Protein AF-J3HDT7-F1 (afdb_m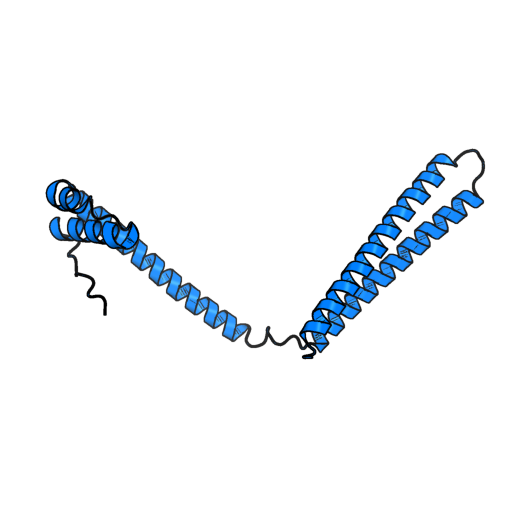onomer_lite)

Secondary structure (DSSP, 8-state):
--------TTSHHHHHHHHHHHHHHTS---TTHHHHHHHS-HHHHHHHHHHHHHHHHHHHHHHHHHHHHHHHHHHHTTTSS---HHHHHHHHHHHHHHHHHHHHHHHHHHHHHHHHHHH--STTHHHHHHHHHHHHHHHHHHHHHHHHHHHHHHHHHHHHS--

pLDDT: mean 84.2, std 13.51, range [33.81, 97.25]

Structure (mmCIF, N/CA/C/O backbone):
data_AF-J3HDT7-F1
#
_entry.id   AF-J3HDT7-F1
#
loop_
_atom_site.group_PDB
_atom_site.id
_atom_site.type_symbol
_atom_site.label_atom_id
_atom_site.label_alt_id
_atom_site.label_comp_id
_atom_site.label_asym_id
_atom_site.label_entity_id
_atom_site.label_seq_id
_atom_site.pdbx_PDB_ins_code
_atom_site.Cartn_x
_atom_site.Cartn_y
_atom_site.Cartn_z
_atom_site.occupancy
_atom_site.B_iso_or_equiv
_atom_site.auth_seq_id
_atom_site.auth_comp_id
_atom_site.auth_asym_id
_atom_site.auth_atom_id
_atom_site.pdbx_PDB_model_num
ATOM 1 N N . MET A 1 1 ? -3.054 -11.887 -32.849 1.00 33.81 1 MET A N 1
ATOM 2 C CA . MET A 1 1 ? -1.672 -12.350 -32.633 1.00 33.81 1 MET A CA 1
ATOM 3 C C . MET A 1 1 ? -0.745 -11.244 -33.096 1.00 33.81 1 MET A C 1
ATOM 5 O O . MET A 1 1 ? -0.825 -10.884 -34.261 1.00 33.81 1 MET A O 1
ATOM 9 N N . ASN A 1 2 ? 0.044 -10.646 -32.204 1.00 41.38 2 ASN A N 1
ATOM 10 C CA . ASN A 1 2 ? 1.139 -9.782 -32.638 1.00 41.38 2 ASN A CA 1
ATOM 11 C C . ASN A 1 2 ? 2.301 -10.717 -32.979 1.00 41.38 2 ASN A C 1
ATOM 13 O O . ASN A 1 2 ? 2.858 -11.315 -32.062 1.00 41.38 2 ASN A O 1
ATOM 17 N N . ASP A 1 3 ? 2.606 -10.889 -34.266 1.00 46.75 3 ASP A N 1
ATOM 18 C CA . ASP A 1 3 ? 3.885 -11.459 -34.700 1.00 46.75 3 ASP A CA 1
ATOM 19 C C . ASP A 1 3 ? 4.979 -10.524 -34.183 1.00 46.75 3 ASP A C 1
ATOM 21 O O . ASP A 1 3 ? 5.195 -9.439 -34.730 1.00 46.75 3 ASP A O 1
ATOM 25 N N . VAL A 1 4 ? 5.603 -10.888 -33.064 1.00 56.91 4 VAL A N 1
ATOM 26 C CA . VAL A 1 4 ? 6.828 -10.228 -32.622 1.00 56.91 4 VAL A CA 1
ATOM 27 C C . VAL A 1 4 ? 7.912 -10.729 -33.572 1.00 56.91 4 VAL A C 1
ATOM 29 O O . VAL A 1 4 ? 8.132 -11.939 -33.617 1.00 56.91 4 VAL A O 1
ATOM 32 N N . PRO A 1 5 ? 8.548 -9.857 -34.371 1.00 65.19 5 PRO A N 1
ATOM 33 C CA . PRO A 1 5 ? 9.636 -10.289 -35.232 1.00 65.19 5 PRO A CA 1
ATOM 34 C C . PRO A 1 5 ? 10.721 -10.942 -34.373 1.00 65.19 5 PRO A C 1
ATOM 36 O O . PRO A 1 5 ? 11.210 -10.339 -33.419 1.00 65.19 5 PRO A O 1
ATOM 39 N N . GLU A 1 6 ? 11.058 -12.192 -34.686 1.00 82.38 6 GLU A N 1
ATOM 40 C CA . GLU A 1 6 ? 12.119 -12.923 -34.003 1.00 82.38 6 GLU A CA 1
ATOM 41 C C . GLU A 1 6 ? 13.465 -12.305 -34.403 1.00 82.38 6 GLU A C 1
ATOM 43 O O . GLU A 1 6 ? 13.846 -12.302 -35.576 1.00 82.38 6 GLU A O 1
ATOM 48 N N . PHE A 1 7 ? 14.160 -11.712 -33.433 1.00 89.69 7 PHE A N 1
ATOM 49 C CA . PHE A 1 7 ? 15.455 -11.076 -33.644 1.00 89.69 7 PHE A CA 1
ATOM 50 C C . PHE A 1 7 ? 16.569 -11.992 -33.139 1.00 89.69 7 PHE A C 1
ATOM 52 O O . PHE A 1 7 ? 16.611 -12.316 -31.953 1.00 89.69 7 PHE A O 1
ATOM 59 N N . ASP A 1 8 ? 17.523 -12.353 -34.000 1.00 93.19 8 ASP A N 1
ATOM 60 C CA . ASP A 1 8 ? 18.746 -13.020 -33.543 1.00 93.19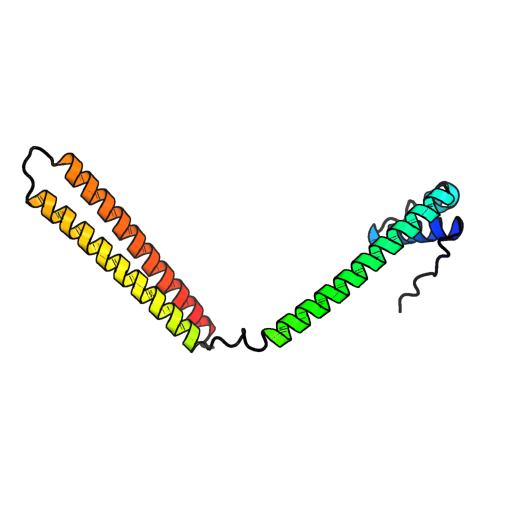 8 ASP A CA 1
ATOM 61 C C . ASP A 1 8 ? 19.682 -12.006 -32.870 1.00 93.19 8 ASP A C 1
ATOM 63 O O . ASP A 1 8 ? 20.464 -11.308 -33.525 1.00 93.19 8 ASP A O 1
ATOM 67 N N . LEU A 1 9 ? 19.609 -11.937 -31.539 1.00 92.62 9 LEU A N 1
ATOM 68 C CA . LEU A 1 9 ? 20.353 -10.980 -30.715 1.00 92.62 9 LEU A CA 1
ATOM 69 C C . LEU A 1 9 ? 21.871 -11.213 -30.700 1.00 92.62 9 LEU A C 1
ATOM 71 O O . LEU A 1 9 ? 22.599 -10.424 -30.099 1.00 92.62 9 LEU A O 1
ATOM 75 N N . ASN A 1 10 ? 22.366 -12.280 -31.332 1.00 92.25 10 ASN A N 1
ATOM 76 C CA . ASN A 1 10 ? 23.801 -12.516 -31.502 1.00 92.25 10 ASN A CA 1
ATOM 77 C C . ASN A 1 10 ? 24.360 -11.837 -32.757 1.00 92.25 10 ASN A C 1
ATOM 79 O O . ASN A 1 10 ? 25.576 -11.796 -32.947 1.00 92.25 10 ASN A O 1
ATOM 83 N N . THR A 1 11 ? 23.491 -11.282 -33.603 1.00 94.50 11 THR A N 1
ATOM 84 C CA . THR A 1 11 ? 23.881 -10.588 -34.830 1.00 94.50 11 THR A CA 1
ATOM 85 C C . THR A 1 11 ? 23.687 -9.079 -34.693 1.00 94.50 11 THR A C 1
ATOM 87 O O . THR A 1 11 ? 22.688 -8.640 -34.119 1.00 94.50 11 THR A O 1
ATOM 90 N N . PRO A 1 12 ? 24.592 -8.258 -35.259 1.00 93.44 12 PRO A N 1
ATOM 91 C CA . PRO A 1 12 ? 24.427 -6.806 -35.291 1.00 93.44 12 PRO A CA 1
ATOM 92 C C . PRO A 1 12 ? 23.063 -6.349 -35.821 1.00 93.44 12 PRO A C 1
ATOM 94 O O . PRO A 1 12 ? 22.457 -5.439 -35.254 1.00 93.44 12 PRO A O 1
ATOM 97 N N . ASP A 1 13 ? 22.565 -6.991 -36.880 1.00 93.62 13 ASP A N 1
ATOM 98 C CA . ASP A 1 13 ? 21.282 -6.648 -37.496 1.00 93.62 13 ASP A CA 1
ATOM 99 C C . ASP A 1 13 ? 20.102 -7.007 -36.587 1.00 93.62 13 ASP A C 1
ATOM 101 O O . ASP A 1 13 ? 19.183 -6.200 -36.432 1.00 93.62 13 ASP A O 1
ATOM 105 N N . GLY A 1 14 ? 20.149 -8.165 -35.919 1.00 92.62 14 GLY A N 1
ATOM 106 C CA . GLY A 1 14 ? 19.134 -8.557 -34.943 1.00 92.62 14 GLY A CA 1
ATOM 107 C C . GLY A 1 14 ? 19.137 -7.665 -33.701 1.00 92.62 14 GLY A C 1
ATOM 108 O O . GLY A 1 14 ? 18.079 -7.179 -33.303 1.00 92.62 14 GLY A O 1
ATOM 109 N N . GLY A 1 15 ? 20.310 -7.344 -33.144 1.00 94.69 15 GLY A N 1
ATOM 110 C CA . GLY A 1 15 ? 20.440 -6.411 -32.020 1.00 94.69 15 GLY A CA 1
ATOM 111 C C . GLY A 1 15 ? 19.899 -5.014 -32.348 1.00 94.69 15 GLY A C 1
ATOM 112 O O . GLY A 1 15 ? 19.093 -4.458 -31.602 1.00 94.69 15 GLY A O 1
ATOM 113 N N . ARG A 1 16 ? 20.271 -4.445 -33.503 1.00 95.38 16 ARG A N 1
ATOM 114 C CA . ARG A 1 16 ? 19.747 -3.142 -33.962 1.00 95.38 16 ARG A CA 1
ATOM 115 C C . ARG A 1 16 ? 18.245 -3.193 -34.239 1.00 95.38 16 ARG A C 1
ATOM 117 O O . ARG A 1 16 ? 17.532 -2.254 -33.883 1.00 95.38 16 ARG A O 1
ATOM 124 N N . GLY A 1 17 ? 17.764 -4.277 -34.848 1.00 93.56 17 GLY A N 1
ATOM 125 C CA . GLY A 1 17 ? 16.346 -4.506 -35.117 1.00 93.56 17 GLY A CA 1
ATOM 126 C C . GLY A 1 17 ? 15.511 -4.517 -33.838 1.00 93.56 17 GLY A C 1
ATOM 127 O O . GLY A 1 17 ? 14.526 -3.782 -33.748 1.00 93.56 17 GLY A O 1
ATOM 128 N N . TYR A 1 18 ? 15.968 -5.256 -32.826 1.00 93.44 18 TYR A N 1
ATOM 129 C CA . TYR A 1 18 ? 15.338 -5.313 -31.509 1.00 93.44 18 TYR A CA 1
ATOM 130 C C . TYR A 1 18 ? 15.247 -3.929 -30.861 1.00 93.44 18 TYR A C 1
ATOM 132 O O . TYR A 1 18 ? 14.171 -3.497 -30.447 1.00 93.44 18 TYR A O 1
ATOM 140 N N . ILE A 1 19 ? 16.359 -3.185 -30.822 1.00 93.06 19 ILE A N 1
ATOM 141 C CA . ILE A 1 19 ? 16.395 -1.844 -30.221 1.00 93.06 19 ILE A CA 1
ATOM 142 C C . ILE A 1 19 ? 15.480 -0.869 -30.977 1.00 93.06 19 ILE A C 1
ATOM 144 O O . ILE A 1 19 ? 14.774 -0.075 -30.353 1.00 93.06 19 ILE A O 1
ATOM 148 N N . ALA A 1 20 ? 15.432 -0.940 -32.309 1.00 93.06 20 ALA A N 1
ATOM 149 C CA . ALA A 1 20 ? 14.522 -0.117 -33.101 1.00 93.06 20 ALA A CA 1
ATOM 150 C C . ALA A 1 20 ? 13.045 -0.433 -32.800 1.00 93.06 20 ALA A C 1
ATOM 152 O O . ALA A 1 20 ? 12.234 0.490 -32.676 1.00 93.06 20 ALA A O 1
ATOM 153 N N . GLU A 1 21 ? 12.691 -1.712 -32.643 1.00 91.00 21 GLU A N 1
ATOM 154 C CA . GLU A 1 21 ? 11.326 -2.107 -32.292 1.00 91.00 21 GLU A CA 1
ATOM 155 C C . GLU A 1 21 ? 10.977 -1.725 -30.848 1.00 91.00 21 GLU A C 1
ATOM 157 O O . GLU A 1 21 ? 9.864 -1.260 -30.599 1.00 91.00 21 GLU A O 1
ATOM 162 N N . LEU A 1 22 ? 11.927 -1.798 -29.910 1.00 89.81 22 LEU A N 1
ATOM 163 C CA . LEU A 1 22 ? 11.749 -1.321 -28.536 1.00 89.81 22 LEU A CA 1
ATOM 164 C C . LEU A 1 22 ? 11.433 0.184 -28.502 1.00 89.81 22 LEU A C 1
ATOM 166 O O . LEU A 1 22 ? 10.470 0.610 -27.864 1.00 89.81 22 LEU A O 1
ATOM 170 N N . PHE A 1 23 ? 12.186 1.003 -29.240 1.00 90.81 23 PHE A N 1
ATOM 171 C CA . PHE A 1 23 ? 11.935 2.448 -29.330 1.00 90.81 23 PHE A CA 1
ATOM 172 C C . PHE A 1 23 ? 10.567 2.760 -29.951 1.00 90.81 23 PHE A C 1
ATOM 174 O O . PHE A 1 23 ? 9.859 3.661 -29.495 1.00 90.81 23 PHE A O 1
ATOM 181 N N . LYS A 1 24 ? 10.152 1.978 -30.949 1.00 89.19 24 LYS A N 1
ATOM 182 C CA . LYS A 1 24 ? 8.832 2.097 -31.575 1.00 89.19 24 LYS A CA 1
ATOM 183 C C . LYS A 1 24 ? 7.698 1.678 -30.637 1.00 89.19 24 LYS A C 1
ATOM 185 O O . LYS A 1 24 ? 6.667 2.346 -30.587 1.00 89.19 24 LYS A O 1
ATOM 190 N N . THR A 1 25 ? 7.849 0.579 -29.910 1.00 88.06 25 THR A N 1
ATOM 191 C CA . THR A 1 25 ? 6.761 -0.010 -29.115 1.00 88.06 25 THR A CA 1
ATOM 192 C C . THR A 1 25 ? 6.635 0.624 -27.739 1.00 88.06 25 THR A C 1
ATOM 194 O O . THR A 1 25 ? 5.516 0.980 -27.355 1.00 88.06 25 THR A O 1
ATOM 197 N N . VAL A 1 26 ? 7.755 0.811 -27.039 1.00 86.69 26 VAL A N 1
ATOM 198 C CA . VAL A 1 26 ? 7.816 1.329 -25.666 1.00 86.69 26 VAL A CA 1
ATOM 199 C C . VAL A 1 26 ? 7.860 2.851 -25.660 1.00 86.69 26 VAL A C 1
ATOM 201 O O . VAL A 1 26 ? 7.044 3.481 -24.996 1.00 86.69 26 VAL A O 1
ATOM 204 N N . LEU A 1 27 ? 8.767 3.453 -26.435 1.00 83.69 27 LEU A N 1
ATOM 205 C CA . LEU A 1 27 ? 8.950 4.911 -26.442 1.00 83.69 27 LEU A CA 1
ATOM 206 C C . LEU A 1 27 ? 8.067 5.634 -27.468 1.00 83.69 27 LEU A C 1
ATOM 208 O O . LEU A 1 27 ? 8.039 6.861 -27.478 1.00 83.69 27 LEU A O 1
ATOM 212 N N . LYS A 1 28 ? 7.350 4.896 -28.330 1.00 88.31 28 LYS A N 1
ATOM 213 C CA . LYS A 1 28 ? 6.525 5.442 -29.426 1.00 88.31 28 LYS A CA 1
ATOM 214 C C . LYS A 1 28 ? 7.294 6.399 -30.348 1.00 88.31 28 LYS A C 1
ATOM 216 O O . LYS A 1 28 ? 6.712 7.310 -30.933 1.00 88.31 28 LYS A O 1
ATOM 221 N N . ARG A 1 29 ? 8.608 6.193 -30.492 1.00 85.31 29 ARG A N 1
ATOM 222 C CA . ARG A 1 29 ? 9.485 7.014 -31.336 1.00 85.31 29 ARG A CA 1
ATOM 223 C C . ARG A 1 29 ? 9.927 6.254 -32.574 1.00 85.31 29 ARG A C 1
ATOM 225 O O . ARG A 1 29 ? 10.439 5.142 -32.487 1.00 85.31 29 ARG A O 1
ATOM 232 N N . HIS A 1 30 ? 9.749 6.885 -33.729 1.00 84.00 30 HIS A N 1
ATOM 233 C CA . HIS A 1 30 ? 10.039 6.291 -35.038 1.00 84.00 30 HIS A CA 1
ATOM 234 C C . HIS A 1 30 ? 11.240 6.934 -35.743 1.00 84.00 30 HIS A C 1
ATOM 236 O O . HIS A 1 30 ? 11.786 6.361 -36.682 1.00 84.00 30 HIS A O 1
ATOM 242 N N . ASP A 1 31 ? 11.665 8.106 -35.281 1.00 88.56 31 ASP A N 1
ATOM 243 C CA . ASP A 1 31 ? 12.671 8.955 -35.917 1.00 88.56 31 ASP A CA 1
ATOM 244 C C . ASP A 1 31 ? 14.102 8.411 -35.799 1.00 88.56 31 ASP A C 1
ATOM 246 O O . ASP A 1 31 ? 14.953 8.710 -36.632 1.00 88.56 31 ASP A O 1
ATOM 250 N N . TYR A 1 32 ? 14.365 7.539 -34.825 1.00 87.44 32 TYR A N 1
ATOM 251 C CA . TYR A 1 32 ? 15.689 6.938 -34.640 1.00 87.44 32 TYR A CA 1
ATOM 252 C C . TYR A 1 32 ? 15.942 5.675 -35.455 1.00 87.44 32 TYR A C 1
ATOM 254 O O . TYR A 1 32 ? 17.058 5.163 -35.426 1.00 87.44 32 TYR A O 1
ATOM 262 N N . ARG A 1 33 ? 14.952 5.156 -36.190 1.00 87.62 33 ARG A N 1
ATOM 263 C CA . ARG A 1 33 ? 15.078 3.855 -36.863 1.00 87.62 33 ARG A CA 1
ATOM 264 C C . ARG A 1 33 ? 16.275 3.800 -37.814 1.00 87.62 33 ARG A C 1
ATOM 266 O O . ARG A 1 33 ? 17.040 2.842 -37.763 1.00 87.62 33 ARG A O 1
ATOM 273 N N . GLN A 1 34 ? 16.452 4.833 -38.638 1.00 89.62 34 GLN A N 1
ATOM 274 C CA . GLN A 1 34 ? 17.567 4.906 -39.585 1.00 89.62 34 GLN A CA 1
ATOM 275 C C . GLN A 1 34 ? 18.912 5.021 -38.860 1.00 89.62 34 GLN A C 1
ATOM 277 O O . GLN A 1 34 ? 19.854 4.299 -39.171 1.00 89.62 34 GLN A O 1
ATOM 282 N N . TYR A 1 35 ? 18.983 5.870 -37.831 1.00 92.00 35 TYR A N 1
ATOM 283 C CA . TYR A 1 35 ? 20.187 6.011 -37.016 1.00 92.00 35 TYR A CA 1
ATOM 284 C C . TYR A 1 35 ? 20.578 4.690 -36.337 1.00 92.00 35 TYR A C 1
ATOM 286 O O . TYR A 1 35 ? 21.743 4.305 -36.364 1.00 92.00 35 TYR A O 1
ATOM 294 N N . ILE A 1 36 ? 19.613 3.973 -35.759 1.00 91.69 36 ILE A N 1
ATOM 295 C CA . ILE A 1 36 ? 19.849 2.686 -35.097 1.00 91.69 36 ILE A CA 1
ATOM 296 C C . ILE A 1 36 ? 20.334 1.641 -36.108 1.00 91.69 36 ILE A C 1
ATOM 298 O O . ILE A 1 36 ? 21.295 0.929 -35.828 1.00 91.69 36 ILE A O 1
ATOM 302 N N . ALA A 1 37 ? 19.719 1.577 -37.290 1.00 89.06 37 ALA A N 1
ATOM 303 C CA . ALA A 1 37 ? 20.088 0.613 -38.323 1.00 89.06 37 ALA A CA 1
ATOM 304 C C . ALA A 1 37 ? 21.495 0.857 -38.896 1.00 89.06 37 ALA A C 1
ATOM 306 O O . ALA A 1 37 ? 22.252 -0.090 -39.099 1.00 89.06 37 ALA A O 1
ATOM 307 N N . GLU A 1 38 ? 21.856 2.118 -39.139 1.00 89.94 38 GLU A N 1
ATOM 308 C CA . GLU A 1 38 ? 23.066 2.464 -39.894 1.00 89.94 38 GLU A CA 1
ATOM 309 C C . GLU A 1 38 ? 24.256 2.856 -39.007 1.00 89.94 38 GLU A C 1
ATOM 311 O O . GLU A 1 38 ? 25.406 2.683 -39.409 1.00 89.94 38 GLU A O 1
ATOM 316 N N . ARG A 1 39 ? 24.009 3.414 -37.814 1.00 92.94 39 ARG A N 1
ATOM 317 C CA . ARG A 1 39 ? 25.041 4.117 -37.027 1.00 92.94 39 ARG A CA 1
ATOM 318 C C . ARG A 1 39 ? 25.275 3.569 -35.627 1.00 92.94 39 ARG A C 1
ATOM 320 O O . ARG A 1 39 ? 26.327 3.851 -35.057 1.00 92.94 39 ARG A O 1
ATOM 327 N N . LEU A 1 40 ? 24.339 2.813 -35.057 1.00 93.88 40 LEU A N 1
ATOM 328 C CA . LEU A 1 40 ? 24.543 2.190 -33.749 1.00 93.88 40 LEU A CA 1
ATOM 329 C C . LEU A 1 40 ? 25.586 1.074 -33.869 1.00 93.88 40 LEU A C 1
ATOM 331 O O . LEU A 1 40 ? 25.460 0.220 -34.740 1.00 93.88 40 LEU A O 1
ATOM 335 N N . ALA A 1 41 ? 26.608 1.046 -33.016 1.00 96.06 41 ALA A N 1
ATOM 336 C CA . ALA A 1 41 ? 27.606 -0.025 -33.045 1.00 96.06 41 ALA A CA 1
ATOM 337 C C . ALA A 1 41 ? 26.939 -1.401 -32.837 1.00 96.06 41 ALA A C 1
ATOM 339 O O . ALA A 1 41 ? 26.060 -1.548 -31.988 1.00 96.06 41 ALA A O 1
ATOM 340 N N . GLY A 1 42 ? 27.294 -2.380 -33.673 1.00 92.19 42 GLY A N 1
ATOM 341 C CA . GLY A 1 42 ? 26.589 -3.663 -33.750 1.00 92.19 42 GLY A CA 1
ATOM 342 C C . GLY A 1 42 ? 26.739 -4.520 -32.494 1.00 92.19 42 GLY A C 1
ATOM 343 O O . GLY A 1 42 ? 25.759 -5.031 -31.971 1.00 92.19 42 GLY A O 1
ATOM 344 N N . ASP A 1 43 ? 27.957 -4.607 -31.976 1.00 94.69 43 ASP A N 1
ATOM 345 C CA . ASP A 1 43 ? 28.317 -5.272 -30.720 1.00 94.69 43 ASP A CA 1
ATOM 346 C C . ASP A 1 43 ? 27.603 -4.664 -29.504 1.00 94.69 43 ASP A C 1
ATOM 348 O O . ASP A 1 43 ? 27.060 -5.382 -28.657 1.00 94.69 43 ASP A O 1
ATOM 352 N N . PHE A 1 44 ? 27.541 -3.333 -29.452 1.00 96.12 44 PHE A N 1
ATOM 353 C CA . PHE A 1 44 ? 26.786 -2.618 -28.432 1.00 96.12 44 PHE A CA 1
ATOM 354 C C . PHE A 1 44 ? 25.285 -2.904 -28.549 1.00 96.12 44 PHE A C 1
ATOM 356 O O . PHE A 1 44 ? 24.635 -3.165 -27.538 1.00 96.12 44 PHE A O 1
ATOM 363 N N . ALA A 1 45 ? 24.738 -2.912 -29.769 1.00 95.88 45 ALA A N 1
ATOM 364 C CA . ALA A 1 45 ? 23.332 -3.222 -30.009 1.00 95.88 45 ALA A CA 1
ATOM 365 C C . ALA A 1 45 ? 22.972 -4.646 -29.559 1.00 95.88 45 ALA A C 1
ATOM 367 O O . ALA A 1 45 ? 21.967 -4.816 -28.873 1.00 95.88 45 ALA A O 1
ATOM 368 N N . CYS A 1 46 ? 23.807 -5.644 -29.873 1.00 95.25 46 CYS A N 1
ATOM 369 C CA . CYS A 1 46 ? 23.631 -7.020 -29.399 1.00 95.25 46 CYS A CA 1
ATOM 370 C C . CYS A 1 46 ? 23.628 -7.086 -27.869 1.00 95.25 46 CYS A C 1
ATOM 372 O O . CYS A 1 46 ? 22.683 -7.589 -27.266 1.00 95.25 46 CYS A O 1
ATOM 374 N N . THR A 1 47 ? 24.661 -6.522 -27.235 1.00 97.25 47 THR A N 1
ATOM 375 C CA . THR A 1 47 ? 24.825 -6.558 -25.773 1.00 97.25 47 THR A CA 1
ATOM 376 C C . THR A 1 47 ? 23.641 -5.901 -25.064 1.00 97.25 47 THR A C 1
ATOM 378 O O . THR A 1 47 ? 23.107 -6.436 -24.092 1.00 97.25 47 THR A O 1
ATOM 381 N N . LEU A 1 48 ? 23.201 -4.745 -25.565 1.00 95.50 48 LEU A N 1
ATOM 382 C CA . LEU A 1 48 ? 22.081 -4.009 -24.996 1.00 95.50 48 LEU A CA 1
ATOM 383 C C . LEU A 1 48 ? 20.750 -4.745 -25.201 1.00 95.50 48 LEU A C 1
ATOM 385 O O . LEU A 1 48 ? 19.946 -4.813 -24.273 1.00 95.50 48 LEU A O 1
ATOM 389 N N . ALA A 1 49 ? 20.527 -5.327 -26.382 1.00 95.19 49 ALA A N 1
ATOM 390 C CA . ALA A 1 49 ? 19.325 -6.104 -26.661 1.00 95.19 49 ALA A CA 1
ATOM 391 C C . ALA A 1 49 ? 19.235 -7.345 -25.758 1.00 95.19 49 ALA A C 1
ATOM 393 O O . ALA A 1 49 ? 18.213 -7.557 -25.114 1.00 95.19 49 ALA A O 1
ATOM 394 N N . GLN A 1 50 ? 20.328 -8.101 -25.616 1.00 94.62 50 GLN A N 1
ATOM 395 C CA . GLN A 1 50 ? 20.402 -9.250 -24.704 1.00 94.62 50 GLN A CA 1
ATOM 396 C C . GLN A 1 50 ? 20.143 -8.848 -23.244 1.00 94.62 50 GLN A C 1
ATOM 398 O O . GLN A 1 50 ? 19.465 -9.562 -22.503 1.00 94.62 50 GLN A O 1
ATOM 403 N N . HIS A 1 51 ? 20.658 -7.691 -22.820 1.00 96.38 51 HIS A N 1
ATOM 404 C CA . HIS A 1 51 ? 20.416 -7.170 -21.478 1.00 96.38 51 HIS A CA 1
ATOM 405 C C . HIS A 1 51 ? 18.934 -6.844 -21.237 1.00 96.38 51 HIS A C 1
ATOM 407 O O . HIS A 1 51 ? 18.391 -7.216 -20.195 1.00 96.38 51 HIS A O 1
ATOM 413 N N . PHE A 1 52 ? 18.273 -6.185 -22.192 1.00 94.19 52 PHE A N 1
ATOM 414 C CA . PHE A 1 52 ? 16.847 -5.867 -22.092 1.00 94.19 52 PHE A CA 1
ATOM 415 C C . PHE A 1 52 ? 15.951 -7.102 -22.161 1.00 94.19 52 PHE A C 1
ATOM 417 O O . PHE A 1 52 ? 14.971 -7.172 -21.418 1.00 94.19 52 PHE A O 1
ATOM 424 N N . GLU A 1 53 ? 16.307 -8.085 -22.986 1.00 92.25 53 GLU A N 1
ATOM 425 C CA . GLU A 1 53 ? 15.609 -9.368 -23.055 1.00 92.25 53 GLU A CA 1
ATOM 426 C C . GLU A 1 53 ? 15.663 -10.083 -21.701 1.00 92.25 53 GLU A C 1
ATOM 428 O O . GLU A 1 53 ? 14.638 -10.508 -21.170 1.00 92.25 53 GLU A O 1
ATOM 433 N N . ARG A 1 54 ? 16.844 -10.113 -21.067 1.00 94.38 54 ARG A N 1
ATOM 434 C CA . ARG A 1 54 ? 17.011 -10.670 -19.719 1.00 94.38 54 ARG A CA 1
ATOM 435 C C . ARG A 1 54 ? 16.155 -9.945 -18.679 1.00 94.38 54 ARG A C 1
ATOM 437 O O . ARG A 1 54 ? 15.470 -10.607 -17.907 1.00 94.38 54 ARG A O 1
ATOM 444 N N . ILE A 1 55 ? 16.165 -8.609 -18.659 1.00 93.94 55 ILE A N 1
ATOM 445 C CA . ILE A 1 55 ? 15.345 -7.825 -17.712 1.00 93.94 55 ILE A CA 1
ATOM 446 C C . ILE A 1 55 ? 13.853 -8.096 -17.927 1.00 93.94 55 ILE A C 1
ATOM 448 O O . ILE A 1 55 ? 13.090 -8.190 -16.968 1.00 93.94 55 ILE A O 1
ATOM 452 N N . THR A 1 56 ? 13.434 -8.228 -19.183 1.00 90.31 56 THR A N 1
ATOM 453 C CA . THR A 1 56 ? 12.047 -8.511 -19.552 1.00 90.31 56 THR A CA 1
ATOM 454 C C . THR A 1 56 ? 11.637 -9.907 -19.084 1.00 90.31 56 THR A C 1
ATOM 456 O O . THR A 1 56 ? 10.610 -10.043 -18.423 1.00 90.31 56 THR A O 1
ATOM 459 N N . ALA A 1 57 ? 12.479 -10.919 -19.311 1.00 91.88 57 ALA A N 1
ATOM 460 C CA . ALA A 1 57 ? 12.264 -12.276 -18.817 1.00 91.88 57 ALA A CA 1
ATOM 461 C C . ALA A 1 57 ? 12.204 -12.336 -17.278 1.00 91.88 57 ALA A C 1
ATOM 463 O O . ALA A 1 57 ? 11.330 -12.995 -16.714 1.00 91.88 57 ALA A O 1
ATOM 464 N N . GLU A 1 58 ? 13.094 -11.619 -16.584 1.00 95.88 58 GLU A N 1
ATOM 465 C CA . GLU A 1 58 ? 13.084 -11.517 -15.119 1.00 95.88 58 GLU A CA 1
ATOM 466 C C . GLU A 1 58 ? 11.808 -10.843 -14.604 1.00 95.88 58 GLU A C 1
ATOM 468 O O . GLU A 1 58 ? 11.173 -11.352 -13.677 1.00 95.88 58 GLU A O 1
ATOM 473 N N . ARG A 1 59 ? 11.393 -9.730 -15.222 1.00 94.19 59 ARG A N 1
ATOM 474 C CA . ARG A 1 59 ? 10.140 -9.039 -14.894 1.00 94.19 59 ARG A CA 1
ATOM 475 C C . ARG A 1 59 ? 8.943 -9.965 -15.073 1.00 94.19 59 ARG A C 1
ATOM 477 O O . ARG A 1 59 ? 8.102 -10.034 -14.183 1.00 94.19 59 ARG A O 1
ATOM 484 N N . ASP A 1 60 ? 8.863 -10.674 -16.191 1.00 94.06 60 ASP A N 1
ATOM 485 C CA . ASP A 1 60 ? 7.723 -11.538 -16.499 1.00 94.06 60 ASP A CA 1
ATOM 486 C C . ASP A 1 60 ? 7.668 -12.741 -15.546 1.00 94.06 60 ASP A C 1
ATOM 488 O O . ASP A 1 60 ? 6.596 -13.094 -15.047 1.00 94.06 60 ASP A O 1
ATOM 492 N N . ALA A 1 61 ? 8.825 -13.306 -15.185 1.00 95.62 61 ALA A N 1
ATOM 493 C CA . ALA A 1 61 ? 8.918 -14.338 -14.157 1.00 95.62 61 ALA A CA 1
ATOM 494 C C . ALA A 1 61 ? 8.488 -13.820 -12.772 1.00 95.62 61 ALA A C 1
ATOM 496 O O . ALA A 1 61 ? 7.792 -14.522 -12.034 1.00 95.62 61 ALA A O 1
ATOM 497 N N . LEU A 1 62 ? 8.873 -12.593 -12.406 1.00 95.62 62 LEU A N 1
ATOM 498 C CA . LEU A 1 62 ? 8.429 -11.958 -11.163 1.00 95.62 62 LEU A CA 1
ATOM 499 C C . LEU A 1 62 ? 6.926 -11.677 -11.174 1.00 95.62 62 LEU A C 1
ATOM 501 O O . LEU A 1 62 ? 6.260 -11.966 -10.182 1.00 95.62 62 LEU A O 1
ATOM 505 N N . GLN A 1 63 ? 6.378 -11.190 -12.286 1.00 93.56 63 GLN A N 1
ATOM 506 C CA . GLN A 1 63 ? 4.944 -10.953 -12.431 1.00 93.56 63 GLN A CA 1
ATOM 507 C C . GLN A 1 63 ? 4.150 -12.254 -12.282 1.00 93.56 63 GLN A C 1
ATOM 509 O O . GLN A 1 63 ? 3.148 -12.284 -11.573 1.00 93.56 63 GLN A O 1
ATOM 514 N N . LEU A 1 64 ? 4.623 -13.351 -12.881 1.00 94.44 64 LEU A N 1
ATOM 515 C CA . LEU A 1 64 ? 4.004 -14.667 -12.723 1.00 94.44 64 LEU A CA 1
ATOM 516 C C . LEU A 1 64 ? 4.013 -15.118 -11.254 1.00 94.44 64 LEU A C 1
ATOM 518 O O . LEU A 1 64 ? 3.013 -15.625 -10.747 1.00 94.44 64 LEU A O 1
ATOM 522 N N . ARG A 1 65 ? 5.133 -14.905 -10.552 1.00 95.06 65 ARG A N 1
ATOM 523 C CA . ARG A 1 65 ? 5.266 -15.232 -9.124 1.00 95.06 65 ARG A CA 1
ATOM 524 C C . ARG A 1 65 ? 4.356 -14.384 -8.242 1.00 95.06 65 ARG A C 1
ATOM 526 O O . ARG A 1 65 ? 3.824 -14.925 -7.277 1.00 95.06 65 ARG A O 1
ATOM 533 N N . LEU A 1 66 ? 4.200 -13.096 -8.552 1.00 93.38 66 LEU A N 1
ATOM 534 C CA . LEU A 1 66 ? 3.276 -12.202 -7.854 1.00 93.38 66 LEU A CA 1
ATOM 535 C C . LEU A 1 66 ? 1.839 -12.669 -8.048 1.00 93.38 66 LEU A C 1
ATOM 537 O O . LEU A 1 66 ? 1.179 -12.949 -7.059 1.00 93.38 66 LEU A O 1
ATOM 541 N N . ASN A 1 67 ? 1.411 -12.912 -9.288 1.00 92.31 67 ASN A N 1
ATOM 542 C CA . ASN A 1 67 ? 0.066 -13.415 -9.573 1.00 92.31 67 ASN A CA 1
ATOM 543 C C . ASN A 1 67 ? -0.216 -14.747 -8.848 1.00 92.31 67 ASN A C 1
ATOM 545 O O . ASN A 1 67 ? -1.283 -14.938 -8.275 1.00 92.31 67 ASN A O 1
ATOM 549 N N . ALA A 1 68 ? 0.758 -15.665 -8.821 1.00 92.50 68 ALA A N 1
ATOM 550 C CA . ALA A 1 68 ? 0.644 -16.921 -8.077 1.00 92.50 68 ALA A CA 1
ATOM 551 C C . ALA A 1 68 ? 0.681 -16.725 -6.549 1.00 92.50 68 ALA A C 1
ATOM 553 O O . ALA A 1 68 ? 0.226 -17.582 -5.794 1.00 92.50 68 ALA A O 1
ATOM 554 N N . SER A 1 69 ? 1.287 -15.643 -6.060 1.00 91.69 69 SER A N 1
ATOM 555 C CA . SER A 1 69 ? 1.227 -15.264 -4.649 1.00 91.69 69 SER A CA 1
ATOM 556 C C . SER A 1 69 ? -0.138 -14.693 -4.300 1.00 91.69 69 SER A C 1
ATOM 558 O O . SER A 1 69 ? -0.703 -15.130 -3.307 1.00 91.69 69 SER A O 1
ATOM 560 N N . ASP A 1 70 ? -0.672 -13.792 -5.121 1.00 84.44 70 ASP A N 1
ATOM 561 C CA . ASP A 1 70 ? -1.998 -13.197 -4.944 1.00 84.44 70 ASP A CA 1
ATOM 562 C C . ASP A 1 70 ? -3.068 -14.284 -4.940 1.00 84.44 70 ASP A C 1
ATOM 564 O O . ASP A 1 70 ? -3.848 -14.363 -4.001 1.00 84.44 70 ASP A O 1
ATOM 568 N N . GLN A 1 71 ? -3.009 -15.229 -5.883 1.00 84.62 71 GLN A N 1
ATOM 569 C CA . GLN A 1 71 ? -3.923 -16.370 -5.894 1.00 84.62 71 GLN A CA 1
ATOM 570 C C . GLN A 1 71 ? -3.812 -17.220 -4.616 1.00 84.62 71 GLN A C 1
ATOM 572 O O . GLN A 1 71 ? -4.821 -17.602 -4.032 1.00 84.62 71 GLN A O 1
ATOM 577 N N . ARG A 1 72 ? -2.592 -17.504 -4.142 1.00 87.81 72 ARG A N 1
ATOM 578 C CA . ARG A 1 72 ? -2.400 -18.245 -2.883 1.00 87.81 72 ARG A CA 1
ATOM 579 C C . ARG A 1 72 ? -2.891 -17.462 -1.670 1.00 87.81 72 ARG A C 1
ATOM 581 O O . ARG A 1 72 ? -3.366 -18.076 -0.722 1.00 87.81 72 ARG A O 1
ATOM 588 N N . ILE A 1 73 ? -2.755 -16.137 -1.678 1.00 81.50 73 ILE A N 1
ATOM 589 C CA . ILE A 1 73 ? -3.311 -15.262 -0.645 1.00 81.50 73 ILE A CA 1
ATOM 590 C C . ILE A 1 73 ? -4.830 -15.326 -0.711 1.00 81.50 73 ILE A C 1
ATOM 592 O O . ILE A 1 73 ? -5.434 -15.544 0.325 1.00 81.50 73 ILE A O 1
ATOM 596 N N . ASP A 1 74 ? -5.452 -15.230 -1.880 1.00 76.44 74 ASP A N 1
ATOM 597 C CA . ASP A 1 74 ? -6.907 -15.336 -2.034 1.00 76.44 74 ASP A CA 1
ATOM 598 C C . ASP A 1 74 ? -7.436 -16.706 -1.578 1.00 76.44 74 ASP A C 1
ATOM 600 O O . ASP A 1 74 ? -8.499 -16.790 -0.970 1.00 76.44 74 ASP A O 1
ATOM 604 N N . GLU A 1 75 ? -6.678 -17.782 -1.803 1.00 81.56 75 GLU A N 1
ATOM 605 C CA . GLU A 1 75 ? -7.007 -19.132 -1.331 1.00 81.56 75 GLU A CA 1
ATOM 606 C C . GLU A 1 75 ? -6.825 -19.283 0.193 1.00 81.56 75 GLU A C 1
ATOM 608 O O . GLU A 1 75 ? -7.700 -19.826 0.867 1.00 81.56 75 GLU A O 1
ATOM 613 N N . LEU A 1 76 ? -5.725 -18.774 0.762 1.00 76.56 76 LEU A N 1
ATOM 614 C CA . LEU A 1 76 ? -5.461 -18.781 2.213 1.00 76.56 76 LEU A CA 1
ATOM 615 C C . LEU A 1 76 ? -6.383 -17.835 2.990 1.00 76.56 76 LEU A C 1
ATOM 617 O O . LEU A 1 76 ? -6.730 -18.105 4.136 1.00 76.56 76 LEU A O 1
ATOM 621 N N . THR A 1 77 ? -6.751 -16.717 2.375 1.00 67.19 77 THR A N 1
ATOM 622 C CA . THR A 1 77 ? -7.667 -15.705 2.912 1.00 67.19 77 THR A CA 1
ATOM 623 C C . THR A 1 77 ? -9.086 -15.894 2.402 1.00 67.19 77 THR A C 1
ATOM 625 O O . THR A 1 77 ? -9.920 -15.008 2.616 1.00 67.19 77 THR A O 1
ATOM 628 N N . GLY A 1 78 ? -9.372 -17.036 1.760 1.00 54.59 78 GLY A N 1
ATOM 629 C CA . GLY A 1 78 ? -10.707 -17.415 1.333 1.00 54.59 78 GLY A CA 1
ATOM 630 C C . GLY A 1 78 ? -11.653 -17.193 2.504 1.00 54.59 78 GLY A C 1
ATOM 631 O O . GLY A 1 78 ? -11.578 -17.939 3.474 1.00 54.59 78 GLY A O 1
ATOM 632 N N . THR A 1 79 ? -12.482 -16.140 2.415 1.00 50.16 79 THR A N 1
ATOM 633 C CA . THR A 1 79 ? -13.350 -15.544 3.465 1.00 50.16 79 THR A CA 1
ATOM 634 C C . THR A 1 79 ? -12.778 -14.462 4.413 1.00 50.16 79 THR A C 1
ATOM 636 O O . THR A 1 79 ? -13.164 -14.396 5.570 1.00 50.16 79 THR A O 1
ATOM 639 N N . SER A 1 80 ? -11.978 -13.487 3.956 1.00 50.34 80 SER A N 1
ATOM 640 C CA . SER A 1 80 ? -11.877 -12.179 4.670 1.00 50.34 80 SER A CA 1
ATOM 641 C C . SER A 1 80 ? -12.735 -11.054 4.071 1.00 50.34 80 SER A C 1
ATOM 643 O O . SER A 1 80 ? -12.763 -9.937 4.585 1.00 50.34 80 SER A O 1
ATOM 645 N N . ALA A 1 81 ? -13.535 -11.373 3.051 1.00 51.50 81 ALA A N 1
ATOM 646 C CA . ALA A 1 81 ? -14.726 -10.593 2.706 1.00 51.50 81 ALA A CA 1
ATOM 647 C C . ALA A 1 81 ? -15.927 -10.910 3.630 1.00 51.50 81 ALA A C 1
ATOM 649 O O . ALA A 1 81 ? -17.002 -10.350 3.440 1.00 51.50 81 ALA A O 1
ATOM 650 N N . ASP A 1 82 ? -15.743 -11.785 4.628 1.00 52.22 82 ASP A N 1
ATOM 651 C CA . ASP A 1 82 ? -16.804 -12.361 5.463 1.00 52.22 82 ASP A CA 1
ATOM 652 C C . ASP A 1 82 ? -16.796 -11.828 6.904 1.00 52.22 82 ASP A C 1
ATOM 654 O O . ASP A 1 82 ? -17.141 -12.529 7.849 1.00 52.22 82 ASP A O 1
ATOM 658 N N . ARG A 1 83 ? -16.411 -10.560 7.110 1.00 59.28 83 ARG A N 1
ATOM 659 C CA . ARG A 1 83 ? -16.944 -9.872 8.291 1.00 59.28 83 ARG A CA 1
ATOM 660 C C . ARG A 1 83 ? -18.381 -9.531 7.964 1.00 59.28 83 ARG A C 1
ATOM 662 O O . ARG A 1 83 ? -18.643 -8.623 7.169 1.00 59.28 83 ARG A O 1
ATOM 669 N N . SER A 1 84 ? -19.303 -10.283 8.556 1.00 70.69 84 SER A N 1
ATOM 670 C CA . SER A 1 84 ? -20.728 -10.016 8.439 1.00 70.69 84 SER A CA 1
ATOM 671 C C . SER A 1 84 ? -20.984 -8.541 8.773 1.00 70.69 84 SER A C 1
ATOM 673 O O . SER A 1 84 ? -20.303 -7.984 9.642 1.00 70.69 84 SER A O 1
ATOM 675 N N . PRO A 1 85 ? -21.990 -7.879 8.173 1.00 72.44 85 PRO A N 1
ATOM 676 C CA . PRO A 1 85 ? -22.460 -6.580 8.658 1.00 72.44 85 PRO A CA 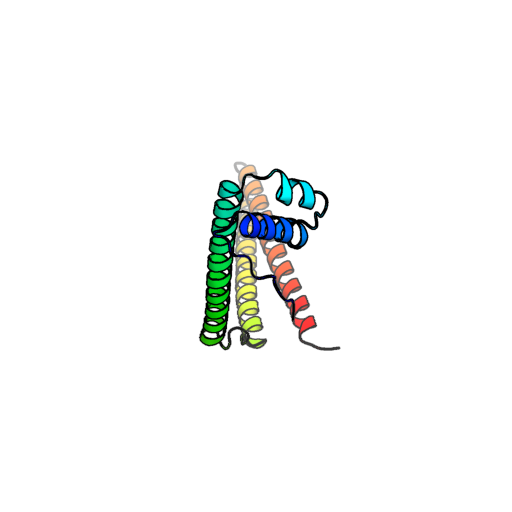1
ATOM 677 C C . PRO A 1 85 ? -22.656 -6.548 10.184 1.00 72.44 85 PRO A C 1
ATOM 679 O O . PRO A 1 85 ? -22.458 -5.512 10.816 1.00 72.44 85 PRO A O 1
ATOM 682 N N . LYS A 1 86 ? -22.981 -7.703 10.783 1.00 75.06 86 LYS A N 1
ATOM 683 C CA . LYS A 1 86 ? -23.061 -7.902 12.230 1.00 75.06 86 LYS A CA 1
ATOM 684 C C . LYS A 1 86 ? -21.708 -7.765 12.941 1.00 75.06 86 LYS A C 1
ATOM 686 O O . LYS A 1 86 ? -21.659 -7.098 13.966 1.00 75.06 86 LYS A O 1
ATOM 691 N N . ASP A 1 87 ? -20.631 -8.339 12.414 1.00 79.38 87 ASP A N 1
ATOM 692 C CA . ASP A 1 87 ? -19.300 -8.281 13.039 1.00 79.38 87 ASP A CA 1
ATOM 693 C C . ASP A 1 87 ? -18.745 -6.854 13.015 1.00 79.38 87 ASP A C 1
ATOM 695 O O . ASP A 1 87 ? -18.199 -6.376 14.007 1.00 79.38 87 ASP A O 1
ATOM 699 N N . TYR A 1 88 ? -18.988 -6.128 11.920 1.00 74.50 88 TYR A N 1
ATOM 700 C CA . TYR A 1 88 ? -18.696 -4.696 11.839 1.00 74.50 88 TYR A CA 1
ATOM 701 C C . TYR A 1 88 ? -19.520 -3.867 12.826 1.00 74.50 88 TYR A C 1
ATOM 703 O O . TYR A 1 88 ? -19.000 -2.922 13.416 1.00 74.50 88 TYR A O 1
ATOM 711 N N . ALA A 1 89 ? -20.804 -4.188 12.998 1.00 79.69 89 ALA A N 1
ATOM 712 C CA . ALA A 1 89 ? -21.658 -3.488 13.951 1.00 79.69 89 ALA A CA 1
ATOM 713 C C . ALA A 1 89 ? -21.225 -3.745 15.402 1.00 79.69 89 ALA A C 1
ATOM 715 O O . ALA A 1 89 ? -21.267 -2.820 16.207 1.00 79.69 89 ALA A O 1
ATOM 716 N N . ILE A 1 90 ? -20.784 -4.966 15.724 1.00 81.38 90 ILE A N 1
ATOM 717 C CA . ILE A 1 90 ? -20.269 -5.324 17.052 1.00 81.38 90 ILE A CA 1
ATOM 718 C C . ILE A 1 90 ? -18.963 -4.577 17.338 1.00 81.38 90 ILE A C 1
ATOM 720 O O . ILE A 1 90 ? -18.890 -3.880 18.344 1.00 81.38 90 ILE A O 1
ATOM 724 N N . GLU A 1 91 ? -17.976 -4.632 16.438 1.00 81.12 91 GLU A N 1
ATOM 725 C CA . GLU A 1 91 ? -16.709 -3.901 16.603 1.00 81.12 91 GLU A CA 1
ATOM 726 C C . GLU A 1 91 ? -16.945 -2.389 16.737 1.00 81.12 91 GLU A C 1
ATOM 728 O O . GLU A 1 91 ? -16.349 -1.720 17.583 1.00 81.12 91 GLU A O 1
ATOM 733 N N . HIS A 1 92 ? -17.848 -1.836 15.923 1.00 83.44 92 HIS A N 1
ATOM 734 C CA . HIS A 1 92 ? -18.183 -0.418 15.991 1.00 83.44 92 HIS A CA 1
ATOM 735 C C . HIS A 1 92 ? -18.872 -0.057 17.313 1.00 83.44 92 HIS A C 1
ATOM 737 O O . HIS A 1 92 ? -18.498 0.936 17.933 1.00 83.44 92 HIS A O 1
ATOM 743 N N . ALA A 1 93 ? -19.808 -0.883 17.790 1.00 84.31 93 ALA A N 1
ATOM 744 C CA . ALA A 1 93 ? -20.460 -0.692 19.082 1.00 84.31 93 ALA A CA 1
ATOM 745 C C . ALA A 1 93 ? -19.468 -0.781 20.253 1.00 84.31 93 ALA A C 1
ATOM 747 O O . ALA A 1 93 ? -19.533 0.041 21.164 1.00 84.31 93 ALA A O 1
ATOM 748 N N . GLU A 1 94 ? -18.518 -1.720 20.216 1.00 86.06 94 GLU A N 1
ATOM 749 C CA . GLU A 1 94 ? -17.440 -1.816 21.209 1.00 86.06 94 GLU A CA 1
ATOM 750 C C . GLU A 1 94 ? -16.550 -0.571 21.202 1.00 86.06 94 GLU A C 1
ATOM 752 O O . GLU A 1 94 ? -16.179 -0.055 22.257 1.00 86.06 94 GLU A O 1
ATOM 757 N N . TYR A 1 95 ? -16.219 -0.055 20.018 1.00 84.81 95 TYR A N 1
ATOM 758 C CA . TYR A 1 95 ? -15.435 1.168 19.895 1.00 84.81 95 TYR A CA 1
ATOM 759 C C . TYR A 1 95 ? -16.213 2.404 20.376 1.00 84.81 95 TYR A C 1
ATOM 761 O O . TYR A 1 95 ? -15.658 3.249 21.077 1.00 84.81 95 TYR A O 1
ATOM 769 N N . MET A 1 96 ? -17.512 2.495 20.070 1.00 87.44 96 MET A N 1
ATOM 770 C CA . MET A 1 96 ? -18.395 3.542 20.596 1.00 87.44 96 MET A CA 1
ATOM 771 C C . MET A 1 96 ? -18.516 3.483 22.117 1.00 87.44 96 MET A C 1
ATOM 773 O O . MET A 1 96 ? -18.491 4.533 22.751 1.00 87.44 96 MET A O 1
ATOM 777 N N . ALA A 1 97 ? -18.632 2.286 22.698 1.00 88.88 97 ALA A N 1
ATOM 778 C CA . ALA A 1 97 ? -18.687 2.111 24.145 1.00 88.88 97 ALA A CA 1
ATOM 779 C C . ALA A 1 97 ? -17.412 2.653 24.806 1.00 88.88 97 ALA A C 1
ATOM 781 O O . ALA A 1 97 ? -17.503 3.489 25.696 1.00 88.88 97 ALA A O 1
ATOM 782 N N . LYS A 1 98 ? -16.232 2.300 24.279 1.00 90.25 98 LYS A N 1
ATOM 783 C CA . LYS A 1 98 ? -14.946 2.835 24.762 1.00 90.25 98 LYS A CA 1
ATOM 784 C C . LYS A 1 98 ? -14.854 4.357 24.646 1.00 90.25 98 LYS A C 1
ATOM 786 O O . LYS A 1 98 ? -14.370 5.014 25.559 1.00 90.25 98 LYS A O 1
ATOM 791 N N . SER A 1 99 ? -15.314 4.925 23.530 1.00 90.88 99 SER A N 1
ATOM 792 C CA . SER A 1 99 ? -15.329 6.381 23.334 1.00 90.88 99 SER A CA 1
ATOM 793 C C . SER A 1 99 ? -16.301 7.077 24.296 1.00 90.88 99 SER A C 1
ATOM 795 O O . SER A 1 99 ? -15.980 8.138 24.822 1.00 90.88 99 SER A O 1
ATOM 797 N N . ALA A 1 100 ? -17.452 6.468 24.588 1.00 91.94 100 ALA A N 1
ATOM 798 C CA . ALA A 1 100 ? -18.392 6.976 25.583 1.00 91.94 100 ALA A CA 1
ATOM 799 C C . ALA A 1 100 ? -17.829 6.891 27.013 1.00 91.94 100 ALA A C 1
ATOM 801 O O . ALA A 1 100 ? -17.976 7.847 27.772 1.00 91.94 100 ALA A O 1
ATOM 802 N N . ASP A 1 101 ? -17.146 5.796 27.358 1.00 94.81 101 ASP A N 1
ATOM 803 C CA . ASP A 1 101 ? -16.448 5.648 28.641 1.00 94.81 101 ASP A CA 1
ATOM 804 C C . ASP A 1 101 ? -15.355 6.715 28.800 1.00 94.81 101 ASP A C 1
ATOM 806 O O . ASP A 1 101 ? -15.216 7.307 29.869 1.00 94.81 101 ASP A O 1
ATOM 810 N N . HIS A 1 102 ? -14.622 7.016 27.723 1.00 93.75 102 HIS A N 1
ATOM 811 C CA . HIS A 1 102 ? -13.625 8.083 27.717 1.00 93.75 102 HIS A CA 1
ATOM 812 C C . HIS A 1 102 ? -14.257 9.465 27.936 1.00 93.75 102 HIS A C 1
ATOM 814 O O . HIS A 1 102 ? -13.811 10.195 28.813 1.00 93.75 102 HIS A O 1
ATOM 820 N N . VAL A 1 103 ? -15.351 9.793 27.236 1.00 95.62 103 VAL A N 1
ATOM 821 C CA . VAL A 1 103 ? -16.104 11.041 27.476 1.00 95.62 103 VAL A CA 1
ATOM 822 C C . VAL A 1 103 ? -16.572 11.142 28.930 1.00 95.62 103 VAL A C 1
ATOM 824 O O . VAL A 1 103 ? -16.513 12.219 29.519 1.00 95.62 103 VAL A O 1
ATOM 827 N N . LEU A 1 104 ? -17.039 10.039 29.524 1.00 95.38 104 LEU A N 1
ATOM 828 C CA . LEU A 1 104 ? -17.462 10.026 30.923 1.00 95.38 104 LEU A CA 1
ATOM 829 C C . LEU A 1 104 ? -16.288 10.294 31.875 1.00 95.38 104 LEU A C 1
ATOM 831 O O . LEU A 1 104 ? -16.462 11.036 32.841 1.00 95.38 104 LEU A O 1
ATOM 835 N N . ALA A 1 105 ? -15.115 9.721 31.600 1.00 96.06 105 ALA A N 1
ATOM 836 C CA . ALA A 1 105 ? -13.906 9.969 32.378 1.00 96.06 105 ALA A CA 1
ATOM 837 C C . ALA A 1 105 ? -13.484 11.446 32.305 1.00 96.06 105 ALA A C 1
ATOM 839 O O . ALA A 1 105 ? -13.317 12.076 33.347 1.00 96.06 105 ALA A O 1
ATOM 840 N N . GLU A 1 106 ? -13.422 12.032 31.106 1.00 95.62 106 GLU A N 1
ATOM 841 C CA . GLU A 1 106 ? -13.075 13.453 30.946 1.00 95.62 106 GLU A CA 1
ATOM 842 C C . GLU A 1 106 ? -14.113 14.379 31.592 1.00 95.62 106 GLU A C 1
ATOM 844 O O . GLU A 1 106 ? -13.778 15.393 32.203 1.00 95.62 106 GLU A O 1
ATOM 849 N N . PHE A 1 107 ? -15.395 14.004 31.547 1.00 95.25 107 PHE A N 1
ATOM 850 C CA . PHE A 1 107 ? -16.448 14.750 32.232 1.00 95.25 107 PHE A CA 1
ATOM 851 C C . PHE A 1 107 ? -16.270 14.731 33.756 1.00 95.25 107 PHE A C 1
ATOM 853 O O . PHE A 1 107 ? -16.504 15.743 34.418 1.00 95.25 107 PHE A O 1
ATOM 860 N N . GLN A 1 108 ? -15.837 13.601 34.323 1.00 94.44 108 GLN A N 1
ATOM 861 C CA . GLN A 1 108 ? -15.523 13.498 35.750 1.00 94.44 108 GLN A CA 1
ATOM 862 C C . GLN A 1 108 ? -14.308 14.351 36.123 1.00 94.44 108 GLN A C 1
ATOM 864 O O . GLN A 1 108 ? -14.363 15.050 37.133 1.00 94.44 108 GLN A O 1
ATOM 869 N N . VAL A 1 109 ? -13.250 14.343 35.306 1.00 93.94 109 VAL A N 1
ATOM 870 C CA . VAL A 1 109 ? -12.063 15.193 35.508 1.00 93.94 109 VAL A CA 1
ATOM 871 C C . VAL A 1 109 ? -12.453 16.670 35.485 1.00 93.94 109 VAL A C 1
ATOM 873 O O . VAL A 1 109 ? -12.118 17.410 36.408 1.00 93.94 109 VAL A O 1
ATOM 876 N N . TYR A 1 110 ? -13.242 17.085 34.492 1.00 92.88 110 TYR A N 1
ATOM 877 C CA . TYR A 1 110 ? -13.747 18.452 34.401 1.00 92.88 110 TYR A CA 1
ATOM 878 C C . TYR A 1 110 ? -14.612 18.843 35.611 1.00 92.88 110 TYR A C 1
ATOM 880 O O . TYR A 1 110 ? -14.445 19.925 36.174 1.00 92.88 110 TYR A O 1
ATOM 888 N N . GLY A 1 111 ? -15.504 17.955 36.062 1.00 90.69 111 GLY A N 1
ATOM 889 C CA . GLY A 1 111 ? -16.323 18.180 37.255 1.00 90.69 111 GLY A CA 1
ATOM 890 C C . GLY A 1 111 ? -15.497 18.325 38.537 1.00 90.69 111 GLY A C 1
ATOM 891 O O . GLY A 1 111 ? -15.776 19.207 39.345 1.00 90.69 111 GLY A O 1
ATOM 892 N N . LEU A 1 112 ? -14.456 17.504 38.708 1.00 90.50 112 LEU A N 1
ATOM 893 C CA . LEU A 1 112 ? -13.529 17.615 39.838 1.00 90.50 112 LEU A CA 1
ATOM 894 C C . LEU A 1 112 ? -12.733 18.926 39.799 1.00 90.50 112 LEU A C 1
ATOM 896 O O . LEU A 1 112 ? -12.567 19.553 40.842 1.00 90.50 112 LEU A O 1
ATOM 900 N N . ALA A 1 113 ? -12.297 19.371 38.617 1.00 87.81 113 ALA A N 1
ATOM 901 C CA . ALA A 1 113 ? -11.607 20.651 38.458 1.00 87.81 113 ALA A CA 1
ATOM 902 C C . ALA A 1 113 ? -12.503 21.845 38.844 1.00 87.81 113 ALA A C 1
ATOM 904 O O . ALA A 1 113 ? -12.039 22.776 39.497 1.00 87.81 113 ALA A O 1
ATOM 905 N N . LEU A 1 114 ? -13.800 21.796 38.509 1.00 86.81 114 LEU A N 1
ATOM 906 C CA . LEU A 1 114 ? -14.771 22.816 38.926 1.00 86.81 114 LEU A CA 1
ATOM 907 C C . LEU A 1 114 ? -14.964 22.860 40.448 1.00 86.81 114 LEU A C 1
ATOM 909 O O . LEU A 1 114 ? -15.010 23.946 41.020 1.00 86.81 114 LEU A O 1
ATOM 913 N N . ILE A 1 115 ? -15.063 21.697 41.102 1.00 86.56 115 ILE A N 1
ATOM 914 C CA . ILE A 1 115 ? -15.205 21.610 42.566 1.00 86.56 115 ILE A CA 1
ATOM 915 C C . ILE A 1 115 ? -13.946 22.142 43.261 1.00 86.56 115 ILE A C 1
ATOM 917 O O . ILE A 1 115 ? -14.051 22.881 44.233 1.00 86.56 115 ILE A O 1
ATOM 921 N N . ALA A 1 116 ? -12.758 21.827 42.738 1.00 82.69 116 ALA A N 1
ATOM 922 C CA . ALA A 1 116 ? -11.494 22.286 43.311 1.00 82.69 116 ALA A CA 1
ATOM 923 C C . ALA A 1 116 ? -11.342 23.819 43.299 1.00 82.69 116 ALA A C 1
ATOM 925 O O . ALA A 1 116 ? -10.731 24.366 44.213 1.00 82.69 116 ALA A O 1
ATOM 926 N N . VAL A 1 117 ? -11.912 24.513 42.305 1.00 78.50 117 VAL A N 1
ATOM 927 C CA . VAL A 1 117 ? -11.990 25.986 42.304 1.00 78.50 117 VAL A CA 1
ATOM 928 C C . VAL A 1 117 ? -12.973 26.510 43.344 1.00 78.50 117 VAL A C 1
ATOM 930 O O . VAL A 1 117 ? -12.652 27.474 44.026 1.00 78.50 117 VAL A O 1
ATOM 933 N N . ASP A 1 118 ? -14.145 25.887 43.491 1.00 73.69 118 ASP A N 1
ATOM 934 C CA . ASP A 1 118 ? -15.160 26.317 44.469 1.00 73.69 118 ASP A CA 1
ATOM 935 C C . ASP A 1 118 ? -14.682 26.142 45.926 1.00 73.69 118 ASP A C 1
ATOM 937 O O . ASP A 1 118 ? -15.058 26.908 46.812 1.00 73.69 118 ASP A O 1
ATOM 941 N N . GLU A 1 119 ? -13.810 25.157 46.172 1.00 75.75 119 GLU A N 1
ATOM 942 C CA . GLU A 1 119 ? -13.221 24.865 47.487 1.00 75.75 119 GLU A CA 1
ATOM 943 C C . GLU A 1 119 ? -11.863 25.562 47.739 1.00 75.75 119 GLU A C 1
ATOM 945 O O . GLU A 1 119 ? -11.363 25.552 48.869 1.00 75.75 119 GLU A O 1
ATOM 950 N N . GLY A 1 120 ? -11.254 26.162 46.711 1.00 63.38 120 GLY A N 1
ATOM 951 C CA . GLY A 1 120 ? -9.945 26.817 46.777 1.00 63.38 120 GLY A CA 1
ATOM 952 C C . GLY A 1 120 ? -10.004 28.218 47.399 1.00 63.38 120 GLY A C 1
ATOM 953 O O . GLY A 1 120 ? -10.899 29.004 47.114 1.00 63.38 120 GLY A O 1
ATOM 954 N N . GLY A 1 121 ? -9.042 28.547 48.267 1.00 64.75 121 GLY A N 1
ATOM 955 C CA . GLY A 1 121 ? -8.821 29.926 48.727 1.00 64.75 121 GLY A CA 1
ATOM 956 C C . GLY A 1 121 ? -7.983 30.752 47.736 1.00 64.75 121 GLY A C 1
ATOM 957 O O . GLY A 1 121 ? -7.396 30.196 46.813 1.00 64.75 121 GLY A O 1
ATOM 958 N N . ASP A 1 122 ? -7.874 32.062 47.991 1.00 63.06 122 ASP A N 1
ATOM 959 C CA . ASP A 1 122 ? -7.227 33.100 47.147 1.00 63.06 122 ASP A CA 1
ATOM 960 C C . ASP A 1 122 ? -5.785 32.748 46.681 1.00 63.06 122 ASP A C 1
ATOM 962 O O . ASP A 1 122 ? -5.339 33.143 45.606 1.00 63.06 122 ASP A O 1
ATOM 966 N N . ASP A 1 123 ? -5.057 31.916 47.436 1.00 60.09 123 ASP A N 1
ATOM 967 C CA . ASP A 1 123 ? -3.637 31.590 47.210 1.00 60.09 123 ASP A CA 1
ATOM 968 C C . ASP A 1 123 ? -3.385 30.415 46.225 1.00 60.09 123 ASP A C 1
ATOM 970 O O . ASP A 1 123 ? -2.492 29.593 46.442 1.00 60.09 123 ASP A O 1
ATOM 974 N N . GLY A 1 124 ? -4.156 30.310 45.135 1.00 60.72 124 GLY A N 1
ATOM 975 C CA . GLY A 1 124 ? -3.973 29.238 44.133 1.00 60.72 124 GLY A CA 1
ATOM 976 C C . GLY A 1 124 ? -4.895 29.251 42.908 1.00 60.72 124 GLY A C 1
ATOM 977 O O . GLY A 1 124 ? -4.828 28.337 42.087 1.00 60.72 124 GLY A O 1
ATOM 978 N N . GLU A 1 125 ? -5.744 30.270 42.748 1.00 65.56 125 GLU A N 1
ATOM 979 C CA . GLU A 1 125 ? -6.804 30.290 41.727 1.00 65.56 125 GLU A CA 1
ATOM 980 C C . GLU A 1 125 ? -6.289 30.161 40.281 1.00 65.56 125 GLU A C 1
ATOM 982 O O . GLU A 1 125 ? -6.926 29.511 39.455 1.00 65.56 125 GLU A O 1
ATOM 987 N N . GLY A 1 126 ? -5.118 30.726 39.965 1.00 69.00 126 GLY A N 1
ATOM 988 C CA . GLY A 1 126 ? -4.552 30.698 38.609 1.00 69.00 126 GLY A CA 1
ATOM 989 C C . GLY A 1 126 ? -4.263 29.285 38.087 1.00 69.00 126 GLY A C 1
ATOM 990 O O . GLY A 1 126 ? -4.651 28.954 36.969 1.00 69.00 126 GLY A O 1
ATOM 991 N N . GLU A 1 127 ? -3.650 28.431 38.911 1.00 75.12 127 GLU A N 1
ATOM 992 C CA . GLU A 1 127 ? -3.352 27.036 38.546 1.00 75.12 127 GLU A CA 1
ATOM 993 C C . GLU A 1 127 ? -4.637 26.200 38.428 1.00 75.12 127 GLU A C 1
ATOM 995 O O . GLU A 1 127 ? -4.741 25.306 37.586 1.00 75.12 127 GLU A O 1
ATOM 1000 N N . LEU A 1 128 ? -5.654 26.524 39.233 1.00 78.69 128 LEU A N 1
ATOM 1001 C CA . LEU A 1 128 ? -6.945 25.844 39.198 1.00 78.69 128 LEU A CA 1
ATOM 1002 C C . LEU A 1 128 ? -7.764 26.215 37.947 1.00 78.69 128 LEU A C 1
ATOM 1004 O O . LEU A 1 128 ? -8.397 25.344 37.349 1.00 78.69 128 LEU A O 1
ATOM 1008 N N . PHE A 1 129 ? -7.716 27.474 37.496 1.00 82.31 129 PHE A N 1
ATOM 1009 C CA . PHE A 1 129 ? -8.346 27.884 36.236 1.00 82.31 129 PHE A CA 1
ATOM 1010 C C . PHE A 1 129 ? -7.667 27.256 35.010 1.00 82.31 129 PHE A C 1
ATOM 1012 O O . PHE A 1 129 ? -8.366 26.828 34.090 1.00 82.31 129 PHE A O 1
ATOM 1019 N N . GLU A 1 130 ? -6.336 27.130 35.007 1.00 86.00 130 GLU A N 1
ATOM 1020 C CA . GLU A 1 130 ? -5.611 26.404 33.954 1.00 86.00 130 GLU A CA 1
ATOM 1021 C C . GLU A 1 130 ? -6.002 24.917 33.916 1.00 86.00 130 GLU A C 1
ATOM 1023 O O . GLU A 1 130 ? -6.223 24.360 32.837 1.00 86.00 130 GLU A O 1
ATOM 1028 N N . ALA A 1 131 ? -6.175 24.284 35.082 1.00 86.06 131 ALA A N 1
ATOM 1029 C CA . ALA A 1 131 ? -6.647 22.903 35.175 1.00 86.06 131 ALA A CA 1
ATOM 1030 C C . ALA A 1 131 ? -8.079 22.728 34.630 1.00 86.06 131 ALA A C 1
ATOM 1032 O O . ALA A 1 131 ? -8.352 21.755 33.923 1.00 86.06 131 ALA A O 1
ATOM 1033 N N . ILE A 1 132 ? -8.983 23.680 34.900 1.00 89.44 132 ILE A N 1
ATOM 1034 C CA . ILE A 1 132 ? -10.336 23.699 34.316 1.00 89.44 132 ILE A CA 1
ATOM 1035 C C . ILE A 1 132 ? -10.269 23.822 32.796 1.00 89.44 132 ILE A C 1
ATOM 1037 O O . ILE A 1 132 ? -10.988 23.105 32.097 1.00 89.44 132 ILE A O 1
ATOM 1041 N N . ASP A 1 133 ? -9.452 24.738 32.279 1.00 92.69 133 ASP A N 1
ATOM 1042 C CA . ASP A 1 133 ? -9.358 24.976 30.842 1.00 92.69 133 ASP A CA 1
ATOM 1043 C C . ASP A 1 133 ? -8.776 23.770 30.101 1.00 92.69 133 ASP A C 1
ATOM 1045 O O . ASP A 1 133 ? -9.326 23.390 29.063 1.00 92.69 133 ASP A O 1
ATOM 1049 N N . SER A 1 134 ? -7.754 23.120 30.668 1.00 93.00 134 SER A N 1
ATOM 1050 C CA . SER A 1 134 ? -7.209 21.864 30.140 1.00 93.00 134 SER A CA 1
ATOM 1051 C C . SER A 1 134 ? -8.272 20.765 30.124 1.00 93.00 134 SER A C 1
ATOM 1053 O O . SER A 1 134 ? -8.583 20.232 29.063 1.00 93.00 134 SER A O 1
ATOM 1055 N N . ALA A 1 135 ? -8.919 20.494 31.264 1.00 92.56 135 ALA A N 1
ATOM 1056 C CA . ALA A 1 135 ? -9.940 19.448 31.355 1.00 92.56 135 ALA A CA 1
ATOM 1057 C C . ALA A 1 135 ? -11.153 19.724 30.446 1.00 92.56 135 ALA A C 1
ATOM 1059 O O . ALA A 1 135 ? -11.767 18.809 29.896 1.00 92.56 135 ALA A O 1
ATOM 1060 N N . ARG A 1 136 ? -11.506 21.001 30.247 1.00 95.44 136 ARG A N 1
ATOM 1061 C CA . ARG A 1 136 ? -12.552 21.407 29.301 1.00 95.44 136 ARG A CA 1
ATOM 1062 C C . ARG A 1 136 ? -12.151 21.105 27.861 1.00 95.44 136 ARG A C 1
ATOM 1064 O O . ARG A 1 136 ? -13.010 20.682 27.087 1.00 95.44 136 ARG A O 1
ATOM 1071 N N . GLN A 1 137 ? -10.901 21.373 27.491 1.00 96.44 137 GLN A N 1
ATOM 1072 C CA . GLN A 1 137 ? -10.392 21.091 26.153 1.00 96.44 137 GLN A CA 1
ATOM 1073 C C . GLN A 1 137 ? -10.390 19.582 25.881 1.00 96.44 137 GLN A C 1
ATOM 1075 O O . GLN A 1 137 ? -10.927 19.163 24.856 1.00 96.44 137 GLN A O 1
ATOM 1080 N N . ASP A 1 138 ? -9.896 18.784 26.827 1.00 95.19 138 ASP A N 1
ATOM 1081 C CA . ASP A 1 138 ? -9.841 17.322 26.714 1.00 95.19 138 ASP A CA 1
ATOM 1082 C C . ASP A 1 138 ? -11.255 16.721 26.576 1.00 95.19 138 ASP A C 1
ATOM 1084 O O . ASP A 1 138 ? -11.532 15.922 25.677 1.00 95.19 138 ASP A O 1
ATOM 1088 N N . LEU A 1 139 ? -12.218 17.208 27.369 1.00 96.12 139 LEU A N 1
ATOM 1089 C CA . LEU A 1 139 ? -13.627 16.827 27.238 1.00 96.12 139 LEU A CA 1
ATOM 1090 C C . LEU A 1 139 ? -14.225 17.215 25.873 1.00 96.12 139 LEU A C 1
ATOM 1092 O O . LEU A 1 139 ? -15.022 16.464 25.300 1.00 96.12 139 LEU A O 1
ATOM 1096 N N . GLN A 1 140 ? -13.886 18.393 25.341 1.00 96.88 140 GLN A N 1
ATOM 1097 C CA . GLN A 1 140 ? -14.362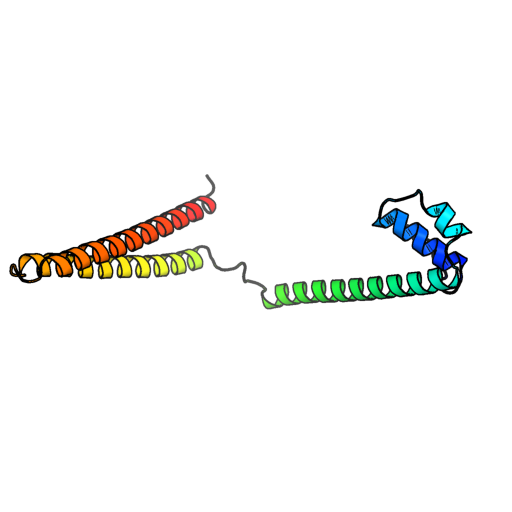 18.823 24.023 1.00 96.88 140 GLN A CA 1
ATOM 1098 C C . GLN A 1 140 ? -13.809 17.940 22.903 1.00 96.88 140 GLN A C 1
ATOM 1100 O O . GLN A 1 140 ? -14.564 17.589 21.992 1.00 96.88 140 GLN A O 1
ATOM 1105 N N . GLU A 1 141 ? -12.535 17.562 22.978 1.00 95.81 141 GLU A N 1
ATOM 1106 C CA . GLU A 1 141 ? -11.903 16.642 22.032 1.00 95.81 141 GLU A CA 1
ATOM 1107 C C . GLU A 1 141 ? -12.600 15.275 22.055 1.00 95.81 141 GLU A C 1
ATOM 1109 O O . GLU A 1 141 ? -13.108 14.824 21.023 1.00 95.81 141 GLU A O 1
ATOM 1114 N N . ALA A 1 142 ? -12.791 14.698 23.246 1.00 93.94 142 ALA A N 1
ATOM 1115 C CA . ALA A 1 142 ? -13.489 13.424 23.413 1.00 93.94 142 ALA A CA 1
ATOM 1116 C C . ALA A 1 142 ? -14.925 13.448 22.837 1.00 93.94 142 ALA A C 1
ATOM 1118 O O . ALA A 1 142 ? -15.376 12.490 22.198 1.00 93.94 142 ALA A O 1
ATOM 1119 N N . LEU A 1 143 ? -15.658 14.558 23.004 1.00 95.62 143 LEU A N 1
ATOM 1120 C CA . LEU A 1 143 ? -17.002 14.737 22.436 1.00 95.62 143 LEU A CA 1
ATOM 1121 C C . LEU A 1 143 ? -16.998 14.846 20.902 1.00 95.62 143 LEU A C 1
ATOM 1123 O O . LEU A 1 143 ? -17.913 14.340 20.237 1.00 95.62 143 LEU A O 1
ATOM 1127 N N . VAL A 1 144 ? -16.000 15.520 20.324 1.00 95.06 144 VAL A N 1
ATOM 1128 C CA . VAL A 1 144 ? -15.844 15.640 18.866 1.00 95.06 144 VAL A CA 1
ATOM 1129 C C . VAL A 1 144 ? -15.546 14.279 18.245 1.00 95.06 144 VAL A C 1
ATOM 1131 O O . VAL A 1 144 ? -16.148 13.940 17.216 1.00 95.06 144 VAL A O 1
ATOM 1134 N N . ASP A 1 145 ? -14.698 13.486 18.887 1.00 91.19 145 ASP A N 1
ATOM 1135 C CA . ASP A 1 145 ? -14.353 12.139 18.445 1.00 91.19 145 ASP A CA 1
ATOM 1136 C C . ASP A 1 145 ? -15.564 11.210 18.483 1.00 91.19 145 ASP A C 1
ATOM 1138 O O . ASP A 1 145 ? -15.913 10.605 17.461 1.00 91.19 145 ASP A O 1
ATOM 1142 N N . LEU A 1 146 ? -16.301 11.186 19.600 1.00 92.19 146 LEU A N 1
ATOM 1143 C CA . LEU A 1 146 ? -17.531 10.399 19.717 1.00 92.19 146 LEU A CA 1
ATOM 1144 C C . LEU A 1 146 ? -18.536 10.757 18.608 1.00 92.19 146 LEU A C 1
ATOM 1146 O O . LEU A 1 146 ? -19.112 9.877 17.958 1.00 92.19 146 LEU A O 1
ATOM 1150 N N . ARG A 1 147 ? -18.726 12.053 18.331 1.00 91.62 147 ARG A N 1
ATOM 1151 C CA . ARG A 1 147 ? -19.633 12.519 17.270 1.00 91.62 147 ARG A CA 1
ATOM 1152 C C . ARG A 1 147 ? -19.170 12.079 15.880 1.00 91.62 147 ARG A C 1
ATOM 1154 O O . ARG A 1 147 ? -20.002 11.671 15.064 1.00 91.62 147 ARG A O 1
ATOM 1161 N N . SER A 1 148 ? -17.872 12.162 15.602 1.00 88.44 148 SER A N 1
ATOM 1162 C CA . SER A 1 148 ? -17.288 11.741 14.323 1.00 88.44 148 SER A CA 1
ATOM 1163 C C . SER A 1 148 ? -17.484 10.240 14.095 1.00 88.44 148 SER A C 1
ATOM 1165 O O . SER A 1 148 ? -17.880 9.816 13.004 1.00 88.44 148 SER A O 1
ATOM 1167 N N . MET A 1 149 ? -17.340 9.439 15.152 1.00 84.5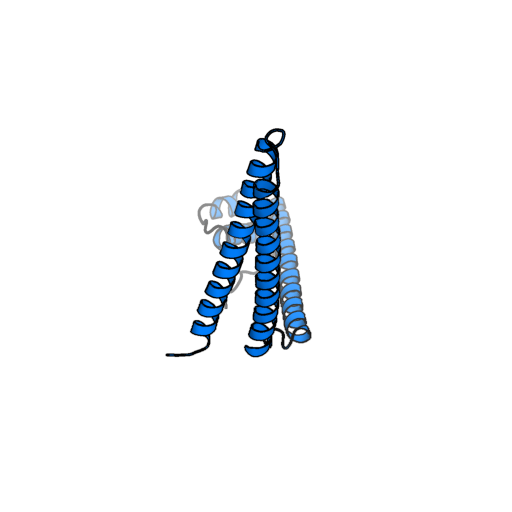6 149 MET A N 1
ATOM 1168 C CA . MET A 1 149 ? -17.568 7.994 15.106 1.00 84.56 149 MET A CA 1
ATOM 1169 C C . MET A 1 149 ? -19.035 7.625 14.858 1.00 84.56 149 MET A C 1
ATOM 1171 O O . MET A 1 149 ? -19.318 6.743 14.040 1.00 84.56 149 MET A O 1
ATOM 1175 N N . VAL A 1 150 ? -19.978 8.329 15.493 1.00 86.81 150 VAL A N 1
ATOM 1176 C CA . VAL A 1 150 ? -21.423 8.166 15.240 1.00 86.81 150 VAL A CA 1
ATOM 1177 C C . VAL A 1 150 ? -21.783 8.531 13.796 1.00 86.81 150 VAL A C 1
ATOM 1179 O O . VAL A 1 150 ? -22.617 7.869 13.171 1.00 86.81 150 VAL A O 1
ATOM 1182 N N . PHE A 1 151 ? -21.166 9.577 13.243 1.00 86.88 151 PHE A N 1
ATOM 1183 C CA . PHE A 1 151 ? -21.394 9.985 11.858 1.00 86.88 151 PHE A CA 1
ATOM 1184 C C . PHE A 1 151 ? -20.951 8.903 10.863 1.00 86.88 151 PHE A C 1
ATOM 1186 O O . PHE A 1 151 ? -21.734 8.512 9.991 1.00 86.88 151 PHE A O 1
ATOM 1193 N N . GLU A 1 152 ? -19.733 8.376 11.012 1.00 81.88 152 GLU A N 1
ATOM 1194 C CA . GLU A 1 152 ? -19.224 7.327 10.123 1.00 81.88 152 GLU A CA 1
ATOM 1195 C C . GLU A 1 152 ? -20.031 6.022 10.234 1.00 81.88 152 GLU A C 1
ATOM 1197 O O . GLU A 1 152 ? -20.260 5.363 9.216 1.00 81.88 152 GLU A O 1
ATOM 1202 N N . PHE A 1 153 ? -20.565 5.685 11.416 1.00 80.81 153 PHE A N 1
ATOM 1203 C CA . PHE A 1 153 ? -21.506 4.567 11.571 1.00 80.81 153 PHE A CA 1
ATOM 1204 C C . PHE A 1 153 ? -22.753 4.734 10.708 1.00 80.81 153 PHE A C 1
ATOM 1206 O O . PHE A 1 153 ? -23.080 3.872 9.891 1.00 80.81 153 PHE A O 1
ATOM 1213 N N . ARG A 1 154 ? -23.437 5.876 10.856 1.00 79.69 154 ARG A N 1
ATOM 1214 C CA . ARG A 1 154 ? -24.680 6.175 10.132 1.00 79.69 154 ARG A CA 1
ATOM 1215 C C . ARG A 1 154 ? -24.457 6.170 8.625 1.00 79.69 154 ARG A C 1
ATOM 1217 O O . ARG A 1 154 ? -25.243 5.593 7.878 1.00 79.69 154 ARG A O 1
ATOM 1224 N N . LYS A 1 155 ? -23.352 6.768 8.178 1.00 77.94 155 LYS A N 1
ATOM 1225 C CA . LYS A 1 155 ? -22.950 6.792 6.769 1.00 77.94 155 LYS A CA 1
ATOM 1226 C C . LYS A 1 155 ? -22.765 5.388 6.194 1.00 77.94 155 LYS A C 1
ATOM 1228 O O . LYS A 1 155 ? -23.133 5.164 5.045 1.00 77.94 155 LYS A O 1
ATOM 1233 N N . ARG A 1 156 ? -22.208 4.448 6.963 1.00 72.19 156 ARG A N 1
ATOM 1234 C CA . ARG A 1 156 ? -22.020 3.053 6.532 1.00 72.19 156 ARG A CA 1
ATOM 1235 C C . ARG A 1 156 ? -23.318 2.254 6.581 1.00 72.19 156 ARG A C 1
ATOM 1237 O O . ARG A 1 156 ? -23.602 1.556 5.615 1.00 72.19 156 ARG A O 1
ATOM 1244 N N . ALA A 1 157 ? -24.132 2.415 7.625 1.00 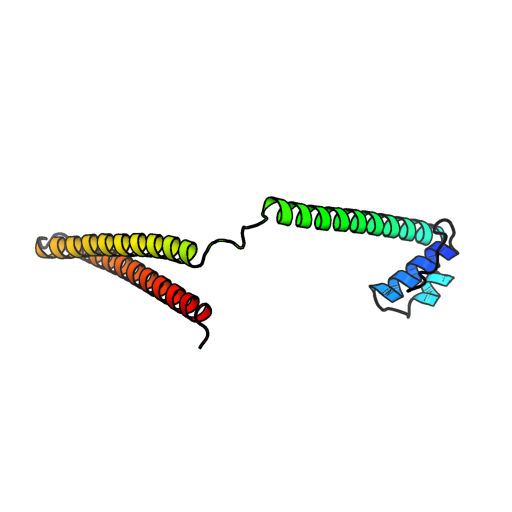68.56 157 ALA A N 1
ATOM 1245 C CA . ALA A 1 157 ? -25.451 1.786 7.717 1.00 68.56 157 ALA A CA 1
ATOM 1246 C C . ALA A 1 157 ? -26.332 2.135 6.501 1.00 68.56 157 ALA A C 1
ATOM 1248 O O . ALA A 1 157 ? -26.896 1.247 5.866 1.00 68.56 157 ALA A O 1
ATOM 1249 N N . ASN A 1 158 ? -26.344 3.407 6.089 1.00 71.94 158 ASN A N 1
ATOM 1250 C CA . ASN A 1 158 ? -27.093 3.871 4.916 1.00 71.94 158 ASN A CA 1
ATOM 1251 C C . ASN A 1 158 ? -26.616 3.278 3.576 1.00 71.94 158 ASN A C 1
ATOM 1253 O O . ASN A 1 158 ? -27.341 3.365 2.594 1.00 71.94 158 ASN A O 1
ATOM 1257 N N . ARG A 1 159 ? -25.407 2.701 3.499 1.00 66.62 159 ARG A N 1
ATOM 1258 C CA . ARG A 1 159 ? -24.915 2.018 2.285 1.00 66.62 159 ARG A CA 1
ATOM 1259 C C . ARG A 1 159 ? -25.393 0.569 2.184 1.00 66.62 159 ARG A C 1
ATOM 1261 O O . ARG A 1 159 ? -25.307 -0.006 1.107 1.00 66.62 159 ARG A O 1
ATOM 1268 N N . ILE A 1 160 ? -25.836 -0.018 3.296 1.00 64.06 160 ILE A N 1
ATOM 1269 C CA . ILE A 1 160 ? -26.218 -1.435 3.393 1.00 64.06 160 ILE A CA 1
ATOM 1270 C C . ILE A 1 160 ? -27.733 -1.609 3.202 1.00 64.06 160 ILE A C 1
ATOM 1272 O O . ILE A 1 160 ? -28.166 -2.661 2.741 1.00 64.06 160 ILE A O 1
ATOM 1276 N N . THR A 1 161 ? -28.537 -0.582 3.487 1.00 51.38 161 THR A N 1
ATOM 1277 C CA . THR A 1 161 ? -29.980 -0.565 3.205 1.00 51.38 161 THR A CA 1
ATOM 1278 C C . THR A 1 161 ? -30.226 0.036 1.812 1.00 51.38 161 THR A C 1
ATOM 1280 O O . THR A 1 161 ? -30.029 1.243 1.655 1.00 51.38 161 THR A O 1
ATOM 1283 N N . PRO A 1 162 ? -30.638 -0.736 0.785 1.00 49.31 162 PRO A N 1
ATOM 1284 C CA . PRO A 1 162 ? -31.092 -0.151 -0.476 1.00 49.31 162 PRO A CA 1
ATOM 1285 C C . PRO A 1 162 ? -32.373 0.654 -0.211 1.00 49.31 162 PRO A C 1
ATOM 1287 O O . PRO A 1 162 ? -33.222 0.196 0.556 1.00 49.31 162 PRO A O 1
ATOM 1290 N N . GLN A 1 163 ? -32.488 1.847 -0.806 1.00 49.31 163 GLN A N 1
ATOM 1291 C CA . GLN A 1 163 ? -33.751 2.600 -0.836 1.00 49.31 163 GLN A CA 1
ATOM 1292 C C . GLN A 1 163 ? -34.800 1.888 -1.689 1.00 49.31 163 GLN A C 1
ATOM 1294 O O . GLN A 1 163 ? -34.402 1.289 -2.716 1.00 49.31 163 GLN A O 1
#

Sequence (163 aa):
MNDVPEFDLNTPDGGRGYIAELFKTVLKRHDYRQYIAERLAGDFACTLAQHFERITAERDALQLRLNASDQRIDELTGTSADRSPKDYAIEHAEYMAKSADHVLAEFQVYGLALIAVDEGGDDGEGELFEAIDSARQDLQEALVDLRSMVFEFRKRANRITPQ

Radius of gyration: 34.53 Å; chains: 1; bounding box: 62×52×89 Å

Foldseek 3Di:
DPPPPDAPLVWLQSLLVQVQVCCCPVVVDNVCNVVSRPPNDSVVSSVVSVVVVVVVVVVVVVVVVVVVVVVVCCVVPVPPVPPPPVNVVVVLVVVLVVLVVQLVVLVVQLVVLVVCLVVDDPVCNVVSVVSNVVSVVSNVVSVVVSVVSVVVVVVVVVVVDDD